Protein AF-A0A542Y3I2-F1 (afdb_monomer_lite)

Sequence (135 aa):
MALREITFFAPASDVTFMGGGEGRPVTDFDSGTPVLRNGRPLRRFAGVTAMYKGTVLENLTVESTTEATDLGSGGLLAAQGQTVEITPRGDAKAGFNGGAPRASLAGKVFTEGFTPVGSISDLLAQAARRTGKAE

Radius of gyration: 18.02 Å; chains: 1; bounding box: 48×48×51 Å

Organism: NCBI:txid55969

pLDDT: mean 87.25, std 10.26, range [46.53, 97.06]

Foldseek 3Di:
DDKDKDKDKDFLVQKKKWFKFFWAFDADPPPRHFDDDPNAGKTWTPGIWMAGNNHTPPQAIEIERDPDRMPDGQWMKTAPDTIKMWMKIKDWDQDPDPRDIDIDIHYYIYGHDIDTPGGPVVVVVVVVVVVVVVD

Secondary structure (DSSP, 8-state):
---EE--EEEEGGGEEEEEEEEEEEPB-TTT-PBPEETTEE-EEEEEEEEEETTEE-TTEEEEE--S-SB--TTEEEEEESSEEEEEEEEEEEEPTTT-PEEEEEEEEEEESEEEEEEEHHHHHHHHHHHHTT--

Structure (mmCIF, N/CA/C/O backbone):
data_AF-A0A542Y3I2-F1
#
_entry.id   AF-A0A542Y3I2-F1
#
loop_
_atom_site.group_PDB
_atom_site.id
_atom_site.type_symbol
_atom_site.label_atom_id
_atom_site.label_alt_id
_atom_site.label_comp_id
_atom_site.label_asym_id
_atom_site.label_entity_id
_atom_site.label_seq_id
_atom_site.pdbx_PDB_ins_code
_atom_site.Cartn_x
_atom_site.Cartn_y
_atom_site.Cartn_z
_atom_site.occupancy
_atom_site.B_iso_or_equiv
_atom_site.auth_seq_id
_atom_site.auth_comp_id
_atom_site.auth_asym_id
_atom_site.auth_atom_id
_atom_site.pdbx_PDB_model_num
ATOM 1 N N . MET A 1 1 ? 6.129 -17.759 -23.210 1.00 52.41 1 MET A N 1
ATOM 2 C CA . MET A 1 1 ? 4.799 -17.682 -22.570 1.00 52.41 1 MET A CA 1
ATOM 3 C C . MET A 1 1 ? 4.511 -16.218 -22.257 1.00 52.41 1 MET A C 1
ATOM 5 O O . MET A 1 1 ? 5.440 -15.541 -21.836 1.00 52.41 1 MET A O 1
ATOM 9 N N . ALA A 1 2 ? 3.315 -15.702 -22.555 1.00 55.47 2 ALA A N 1
ATOM 10 C CA . ALA A 1 2 ? 3.045 -14.262 -22.495 1.00 55.47 2 ALA A CA 1
ATOM 11 C C . ALA A 1 2 ? 2.752 -13.804 -21.061 1.00 55.47 2 ALA A C 1
ATOM 13 O O . ALA A 1 2 ? 1.793 -14.270 -20.447 1.00 55.47 2 ALA A O 1
ATOM 14 N N . LEU A 1 3 ? 3.573 -12.882 -20.557 1.00 60.28 3 LEU A N 1
ATOM 15 C CA . LEU A 1 3 ? 3.287 -12.132 -19.342 1.00 60.28 3 LEU A CA 1
ATOM 16 C C . LEU A 1 3 ? 2.032 -11.286 -19.583 1.00 60.28 3 LEU A C 1
ATOM 18 O O . LEU A 1 3 ? 1.970 -10.575 -20.587 1.00 60.28 3 LEU A O 1
ATOM 22 N N . ARG A 1 4 ? 1.036 -11.363 -18.698 1.00 77.38 4 ARG A N 1
ATOM 23 C CA . ARG A 1 4 ? -0.129 -10.473 -18.769 1.00 77.38 4 ARG A CA 1
ATOM 24 C C . ARG A 1 4 ? -0.182 -9.612 -17.521 1.00 77.38 4 ARG A C 1
ATOM 26 O O . ARG A 1 4 ? -0.371 -10.116 -16.415 1.00 77.38 4 ARG A O 1
ATOM 33 N N . GLU A 1 5 ? 0.010 -8.322 -17.742 1.00 85.44 5 GLU A N 1
ATOM 34 C CA . GLU A 1 5 ? -0.185 -7.261 -16.765 1.00 85.44 5 GLU A CA 1
ATOM 35 C C . GLU A 1 5 ? -1.470 -6.531 -17.146 1.00 85.44 5 GLU A C 1
ATOM 37 O O . GLU A 1 5 ? -1.693 -6.217 -18.318 1.00 85.44 5 GLU A O 1
ATOM 42 N N . ILE A 1 6 ? -2.351 -6.342 -16.170 1.00 90.06 6 ILE A N 1
ATOM 43 C CA . ILE A 1 6 ? -3.580 -5.571 -16.339 1.00 90.06 6 ILE A CA 1
ATOM 44 C C . ILE A 1 6 ? -3.553 -4.512 -15.255 1.00 90.06 6 ILE A C 1
ATOM 46 O O . ILE A 1 6 ? -3.437 -4.850 -14.082 1.00 90.06 6 ILE A O 1
ATOM 50 N N . THR A 1 7 ? -3.678 -3.250 -15.643 1.00 93.44 7 THR A N 1
ATOM 51 C CA . THR A 1 7 ? -3.786 -2.138 -14.701 1.00 93.44 7 THR A CA 1
ATOM 52 C C . THR A 1 7 ? -5.215 -1.629 -14.697 1.00 93.44 7 THR A C 1
ATOM 54 O O . THR A 1 7 ? -5.801 -1.390 -15.753 1.00 93.44 7 THR A O 1
ATOM 57 N N . PHE A 1 8 ? -5.775 -1.447 -13.507 1.00 94.12 8 PHE A N 1
ATOM 58 C CA . PHE A 1 8 ? -7.053 -0.775 -13.324 1.00 94.12 8 PHE A CA 1
ATOM 59 C C . PHE A 1 8 ? -6.978 0.222 -12.170 1.00 94.12 8 PHE A C 1
ATOM 61 O O . PHE A 1 8 ? -6.141 0.109 -11.274 1.00 94.12 8 PHE A O 1
ATOM 68 N N . PHE A 1 9 ? -7.871 1.207 -12.210 1.00 96.06 9 PHE A N 1
ATOM 69 C CA . PHE A 1 9 ? -7.950 2.278 -11.226 1.00 96.06 9 PHE A CA 1
ATOM 70 C C . PHE A 1 9 ? -9.224 2.108 -10.406 1.00 96.06 9 PHE A C 1
ATOM 72 O O . PHE A 1 9 ? -10.325 2.058 -10.956 1.00 96.06 9 PHE A O 1
ATOM 79 N N . ALA A 1 10 ? -9.069 1.993 -9.093 1.00 95.62 10 ALA A N 1
ATOM 80 C CA . ALA A 1 10 ? -10.168 1.900 -8.146 1.00 95.62 10 ALA A CA 1
ATOM 81 C C . ALA A 1 10 ? -10.365 3.244 -7.433 1.00 95.62 10 ALA A C 1
ATOM 83 O O . ALA A 1 10 ? -9.370 3.913 -7.145 1.00 95.62 10 ALA A O 1
ATOM 84 N N . PRO A 1 11 ? -11.605 3.639 -7.092 1.00 96.69 11 PRO A N 1
ATOM 85 C CA . PRO A 1 11 ? -11.833 4.749 -6.173 1.00 96.69 11 PRO A CA 1
ATOM 86 C C . PRO A 1 11 ? -11.089 4.524 -4.853 1.00 96.69 11 PRO A C 1
ATOM 88 O O . PRO A 1 11 ? -11.108 3.418 -4.311 1.00 96.69 11 PRO A O 1
ATOM 91 N N . ALA A 1 12 ? -10.473 5.573 -4.309 1.00 94.31 12 ALA A N 1
ATOM 92 C CA . ALA A 1 12 ? -9.748 5.509 -3.037 1.00 94.31 12 ALA A CA 1
ATOM 93 C C . ALA A 1 12 ? -10.611 4.971 -1.881 1.00 94.31 12 ALA A C 1
ATOM 95 O O . ALA A 1 12 ? -10.117 4.230 -1.037 1.00 94.31 12 ALA A O 1
ATOM 96 N N . SER A 1 13 ? -11.912 5.279 -1.879 1.00 94.25 13 SER A N 1
ATOM 97 C CA . SER A 1 13 ? -12.881 4.797 -0.885 1.00 94.25 13 SER A CA 1
ATOM 98 C C . SER A 1 13 ? -13.083 3.281 -0.886 1.00 94.25 13 SER A C 1
ATOM 100 O O . SER A 1 13 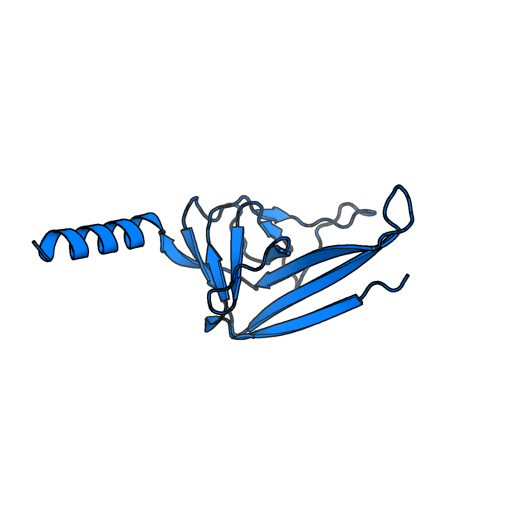? -13.525 2.726 0.116 1.00 94.25 13 SER A O 1
ATOM 102 N N . ASP A 1 14 ? -12.781 2.611 -1.999 1.00 95.94 14 ASP A N 1
ATOM 103 C CA . ASP A 1 14 ? -12.969 1.168 -2.144 1.00 95.94 14 ASP A CA 1
ATOM 104 C C . ASP A 1 14 ? -11.734 0.376 -1.694 1.00 95.94 14 ASP A C 1
ATOM 106 O O . ASP A 1 14 ? -11.794 -0.855 -1.623 1.00 95.94 14 ASP A O 1
ATOM 110 N N . VAL A 1 15 ? -10.615 1.056 -1.414 1.00 96.38 15 VAL A N 1
ATOM 111 C CA . VAL A 1 15 ? -9.352 0.430 -1.024 1.00 96.38 15 VAL A CA 1
ATOM 112 C C . VAL A 1 15 ? -8.982 0.818 0.401 1.00 96.38 15 VAL A C 1
ATOM 114 O O . VAL A 1 15 ? -8.886 1.989 0.751 1.00 96.38 15 VAL A O 1
ATOM 117 N N . THR A 1 16 ? -8.729 -0.188 1.230 1.00 95.12 16 THR A N 1
ATOM 118 C CA . THR A 1 16 ? -8.222 -0.013 2.595 1.00 95.12 16 THR A CA 1
ATOM 119 C C . THR A 1 16 ? -6.849 -0.652 2.707 1.00 95.12 16 THR A C 1
ATOM 121 O O . THR A 1 16 ? -6.628 -1.743 2.181 1.00 95.12 16 THR A O 1
ATOM 124 N N . PHE A 1 17 ? -5.935 0.004 3.414 1.00 94.50 17 PHE A N 1
ATOM 125 C CA . PHE A 1 17 ? -4.637 -0.560 3.751 1.00 94.50 17 PHE A CA 1
ATOM 126 C C . PHE A 1 17 ? -4.581 -0.871 5.241 1.00 94.50 17 PHE A C 1
ATOM 128 O O . PHE A 1 17 ? -5.067 -0.109 6.078 1.00 94.50 17 PHE A O 1
ATOM 135 N N . MET A 1 18 ? -3.987 -2.008 5.564 1.00 92.56 18 MET A N 1
ATOM 136 C CA . MET A 1 18 ? -3.926 -2.540 6.914 1.00 92.56 18 MET A CA 1
ATOM 137 C C . MET A 1 18 ? -2.512 -3.014 7.222 1.00 92.56 18 MET A C 1
ATOM 139 O O . MET A 1 18 ? -1.870 -3.654 6.388 1.00 92.56 18 MET A O 1
ATOM 143 N N . GLY A 1 19 ? -2.064 -2.760 8.445 1.00 85.44 19 GLY A N 1
ATOM 144 C CA . GLY A 1 19 ? -0.818 -3.290 8.979 1.00 85.44 19 GLY A CA 1
ATOM 145 C C . GLY A 1 19 ? 0.127 -2.177 9.392 1.00 85.44 19 GLY A C 1
ATOM 146 O O . GLY A 1 19 ? -0.296 -1.085 9.751 1.00 85.44 19 GLY A O 1
ATOM 147 N N . GLY A 1 20 ? 1.412 -2.486 9.373 1.00 74.31 20 GLY A N 1
ATOM 148 C CA . GLY A 1 20 ? 2.479 -1.522 9.577 1.00 74.31 20 GLY A CA 1
ATOM 149 C C . GLY A 1 20 ? 3.738 -2.049 8.941 1.00 74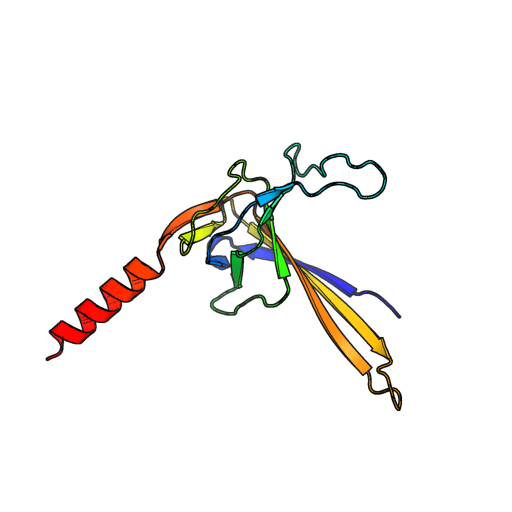.31 20 GLY A C 1
ATOM 150 O O . GLY A 1 20 ? 3.936 -3.262 8.841 1.00 74.31 20 GLY A O 1
ATOM 151 N N . GLY A 1 21 ? 4.538 -1.132 8.430 1.00 78.25 21 GLY A N 1
ATOM 152 C CA . GLY A 1 21 ? 5.577 -1.513 7.509 1.00 78.25 21 GLY A CA 1
ATOM 153 C C . GLY A 1 21 ? 6.581 -0.420 7.263 1.00 78.25 21 GLY A C 1
ATOM 154 O O . GLY A 1 21 ? 6.236 0.759 7.180 1.00 78.25 21 GLY A O 1
ATOM 155 N N . GLU A 1 22 ? 7.820 -0.857 7.094 1.00 88.69 22 GLU A N 1
ATOM 156 C CA . GLU A 1 22 ? 8.911 0.001 6.675 1.00 88.69 22 GLU A CA 1
ATOM 157 C C . GLU A 1 22 ? 8.796 0.255 5.165 1.00 88.69 22 GLU A C 1
ATOM 159 O O . GLU A 1 22 ? 8.740 -0.674 4.348 1.00 88.69 22 GLU A O 1
ATOM 164 N N . GLY A 1 23 ? 8.740 1.531 4.797 1.00 90.69 23 GLY A N 1
ATOM 165 C CA . GLY A 1 23 ? 8.783 2.008 3.425 1.00 90.69 23 GLY A CA 1
ATOM 166 C C . GLY A 1 23 ? 10.220 2.071 2.933 1.00 90.69 23 GLY A C 1
ATOM 167 O O . GLY A 1 23 ? 10.975 2.965 3.315 1.00 90.69 23 GLY A O 1
ATOM 168 N N . ARG A 1 24 ? 10.593 1.155 2.041 1.00 92.94 24 ARG A N 1
ATOM 169 C CA . ARG A 1 24 ? 11.923 1.124 1.422 1.00 92.94 24 ARG A CA 1
ATOM 170 C C . ARG A 1 24 ? 11.893 1.772 0.044 1.00 92.94 24 ARG A C 1
ATOM 172 O O . ARG A 1 24 ? 10.979 1.469 -0.722 1.00 92.94 24 ARG A O 1
ATOM 179 N N . PRO A 1 25 ? 12.868 2.628 -0.307 1.00 93.19 25 PRO A N 1
ATOM 180 C CA . PRO A 1 25 ? 12.973 3.161 -1.658 1.00 93.19 25 PRO A CA 1
ATOM 181 C C . PRO A 1 25 ? 13.031 2.035 -2.688 1.00 93.19 25 PRO A C 1
ATOM 183 O O . PRO A 1 25 ? 13.751 1.053 -2.511 1.00 93.19 25 PRO A O 1
ATOM 186 N N . VAL A 1 26 ? 12.272 2.185 -3.767 1.00 94.31 26 VAL A N 1
ATOM 187 C CA . VAL A 1 26 ? 12.431 1.352 -4.956 1.00 94.31 26 VAL A CA 1
ATOM 188 C C . VAL A 1 26 ? 13.581 1.945 -5.754 1.00 94.31 26 VAL A C 1
ATOM 190 O O . VAL A 1 26 ? 13.557 3.130 -6.077 1.00 94.31 26 VAL A O 1
ATOM 193 N N . THR A 1 27 ? 14.590 1.137 -6.054 1.00 94.75 27 THR A N 1
ATOM 194 C CA . THR A 1 27 ? 15.748 1.546 -6.851 1.00 94.75 27 THR A CA 1
ATOM 195 C C . THR A 1 27 ? 15.767 0.799 -8.172 1.00 94.75 27 THR A C 1
ATOM 197 O O . THR A 1 27 ? 15.406 -0.378 -8.237 1.00 94.75 27 THR A O 1
ATOM 200 N N . ASP A 1 28 ? 16.200 1.485 -9.220 1.00 92.50 28 ASP A N 1
ATOM 201 C CA . ASP A 1 28 ? 16.517 0.868 -10.496 1.00 92.50 28 ASP A CA 1
ATOM 202 C C . ASP A 1 28 ? 17.682 -0.117 -10.315 1.00 92.50 28 ASP A C 1
ATOM 204 O O . ASP A 1 28 ? 18.645 0.173 -9.602 1.00 92.50 28 ASP A O 1
ATOM 208 N N . PHE A 1 29 ? 17.562 -1.309 -10.900 1.00 87.31 29 PHE A N 1
ATOM 209 C CA . PHE A 1 29 ? 18.511 -2.393 -10.645 1.00 87.31 29 PHE A CA 1
ATOM 210 C C . PHE A 1 29 ? 19.894 -2.110 -11.239 1.00 87.31 29 PHE A C 1
ATOM 212 O O . PHE A 1 29 ? 20.900 -2.423 -10.606 1.00 87.31 29 PHE A O 1
ATOM 219 N N . ASP A 1 30 ? 19.938 -1.496 -12.421 1.00 88.50 30 ASP A N 1
ATOM 220 C CA . ASP A 1 30 ? 21.180 -1.286 -13.162 1.00 88.50 30 ASP A CA 1
ATOM 221 C C . ASP A 1 30 ? 21.950 -0.069 -12.635 1.00 88.50 30 ASP A C 1
ATOM 223 O O . ASP A 1 30 ? 23.177 -0.091 -12.533 1.00 88.50 30 ASP A O 1
ATOM 227 N N . SER A 1 31 ? 21.235 0.998 -12.277 1.00 91.94 31 SER A N 1
ATOM 228 C CA . SER A 1 31 ? 21.834 2.265 -11.841 1.00 91.94 31 SER A CA 1
ATOM 229 C C . SER A 1 31 ? 21.887 2.447 -10.322 1.00 91.94 31 SER A C 1
ATOM 231 O O . SER A 1 31 ? 22.610 3.318 -9.837 1.00 91.94 31 SER A O 1
ATOM 233 N N . GLY A 1 32 ? 21.094 1.691 -9.557 1.00 90.94 32 GLY A N 1
ATOM 234 C CA . GLY A 1 32 ? 20.911 1.898 -8.117 1.00 90.94 32 GLY A CA 1
ATOM 235 C C . GLY A 1 32 ? 20.187 3.206 -7.762 1.00 90.94 32 GLY A C 1
ATOM 236 O O . GLY A 1 32 ? 20.045 3.532 -6.582 1.00 90.94 32 GLY A O 1
ATOM 237 N N . THR A 1 33 ? 19.729 3.974 -8.755 1.00 93.94 33 THR A N 1
ATOM 238 C CA . THR A 1 33 ? 19.070 5.265 -8.532 1.00 93.94 33 THR A CA 1
ATOM 239 C C . THR A 1 33 ? 17.628 5.068 -8.054 1.00 93.94 33 THR A C 1
ATOM 241 O O . THR A 1 33 ? 16.975 4.104 -8.460 1.00 93.94 33 THR A O 1
ATOM 244 N N . PRO A 1 34 ? 17.093 5.945 -7.181 1.00 92.31 34 PRO A N 1
ATOM 245 C CA . PRO A 1 34 ? 15.698 5.860 -6.765 1.00 92.31 34 PRO A CA 1
ATOM 246 C C . PRO A 1 34 ? 14.750 6.001 -7.957 1.00 92.31 34 PRO A C 1
ATOM 248 O O . PRO A 1 34 ? 14.824 6.967 -8.717 1.00 92.31 34 PRO A O 1
ATOM 251 N N . VAL A 1 35 ? 13.810 5.068 -8.077 1.00 95.31 35 VAL A N 1
ATOM 252 C CA . VAL A 1 35 ? 12.707 5.168 -9.028 1.00 95.31 35 VAL A CA 1
ATOM 253 C C . VAL A 1 35 ? 11.796 6.297 -8.569 1.00 95.31 35 VAL A C 1
ATOM 255 O O . VAL A 1 35 ? 11.331 6.314 -7.428 1.00 95.31 35 VAL A O 1
ATOM 258 N N . LEU A 1 36 ? 11.534 7.248 -9.461 1.00 94.69 36 LEU A N 1
ATOM 259 C CA . LEU A 1 36 ? 10.646 8.371 -9.188 1.00 94.69 36 LEU A CA 1
ATOM 260 C C . LEU A 1 36 ? 9.277 8.137 -9.825 1.00 94.69 36 LEU A C 1
ATOM 262 O O . LEU A 1 36 ? 9.172 7.651 -10.951 1.00 94.69 36 LEU A O 1
ATOM 266 N N . ARG A 1 37 ? 8.223 8.559 -9.130 1.00 93.00 37 ARG A N 1
ATOM 267 C CA . ARG A 1 37 ? 6.866 8.659 -9.665 1.00 93.00 37 ARG A CA 1
ATOM 268 C C . ARG A 1 37 ? 6.322 10.041 -9.331 1.00 93.00 37 ARG A C 1
ATOM 270 O O . ARG A 1 37 ? 6.377 10.467 -8.182 1.00 93.00 37 ARG A O 1
ATOM 277 N N . ASN A 1 38 ? 5.870 10.774 -10.348 1.00 89.19 38 ASN A N 1
ATOM 278 C CA . ASN A 1 38 ? 5.443 12.175 -10.213 1.00 89.19 38 ASN A CA 1
ATOM 279 C C . ASN A 1 38 ? 6.504 13.065 -9.522 1.00 89.19 38 ASN A C 1
ATOM 281 O O . ASN A 1 38 ? 6.182 13.918 -8.701 1.00 89.19 38 ASN A O 1
ATOM 285 N N . GLY A 1 39 ? 7.790 12.824 -9.813 1.00 91.56 39 GLY A N 1
ATOM 286 C CA . GLY A 1 39 ? 8.916 13.561 -9.225 1.00 91.56 39 GLY A CA 1
ATOM 287 C C . GLY A 1 39 ? 9.244 13.213 -7.767 1.00 91.56 39 GLY A C 1
ATOM 288 O O . GLY A 1 39 ? 10.162 13.804 -7.206 1.00 91.56 39 GLY A O 1
ATOM 289 N N . ARG A 1 40 ? 8.539 12.256 -7.149 1.00 93.31 40 ARG A N 1
ATOM 290 C CA . ARG A 1 40 ? 8.783 11.801 -5.772 1.00 93.31 40 ARG A CA 1
ATOM 291 C C . ARG A 1 40 ? 9.364 10.386 -5.747 1.00 93.31 40 ARG A C 1
ATOM 293 O O . ARG A 1 40 ? 8.984 9.577 -6.595 1.00 93.31 40 ARG A O 1
ATOM 300 N N . PRO A 1 41 ? 10.248 10.052 -4.790 1.00 94.00 41 PRO A N 1
ATOM 301 C CA . PRO A 1 41 ? 10.760 8.695 -4.645 1.00 94.00 41 PRO A CA 1
ATOM 302 C C . PRO A 1 41 ? 9.635 7.693 -4.400 1.00 94.00 41 PRO A C 1
ATOM 304 O O . PRO A 1 41 ? 8.838 7.846 -3.473 1.00 94.00 41 PRO A O 1
ATOM 307 N N . LEU A 1 42 ? 9.591 6.653 -5.224 1.00 96.00 42 LEU A N 1
ATOM 308 C CA . LEU A 1 42 ? 8.706 5.521 -5.027 1.00 96.00 42 LEU A CA 1
ATOM 309 C C . LEU A 1 42 ? 9.237 4.672 -3.873 1.00 96.00 42 LEU A C 1
ATOM 311 O O . LEU A 1 42 ? 10.428 4.358 -3.803 1.00 96.00 42 LEU A O 1
ATOM 315 N N . ARG A 1 43 ? 8.346 4.272 -2.975 1.00 95.31 43 ARG A N 1
ATOM 316 C CA . ARG A 1 43 ? 8.659 3.400 -1.848 1.00 95.31 43 ARG A CA 1
ATOM 317 C C . ARG A 1 43 ? 7.757 2.187 -1.846 1.00 95.31 43 ARG A C 1
ATOM 319 O O . ARG A 1 43 ? 6.567 2.295 -2.123 1.00 95.31 43 ARG A O 1
ATOM 326 N N . ARG A 1 44 ? 8.328 1.046 -1.485 1.00 94.88 44 ARG A N 1
ATOM 327 C CA . ARG A 1 44 ? 7.620 -0.207 -1.249 1.00 94.88 44 ARG A CA 1
ATOM 328 C C . ARG A 1 44 ? 7.481 -0.429 0.246 1.00 94.88 44 ARG A C 1
ATOM 330 O O . ARG A 1 44 ? 8.479 -0.415 0.963 1.00 94.88 44 ARG A O 1
ATOM 337 N N . PHE A 1 45 ? 6.260 -0.672 0.695 1.00 93.75 45 PHE A N 1
ATOM 338 C CA . PHE A 1 45 ? 5.945 -0.885 2.102 1.00 93.75 45 PHE A CA 1
ATOM 339 C C . PHE A 1 45 ? 5.772 -2.379 2.366 1.00 93.75 45 PHE A C 1
ATOM 341 O O . PHE A 1 45 ? 4.795 -2.996 1.938 1.00 93.75 45 PHE A O 1
ATOM 348 N N . ALA A 1 46 ? 6.748 -2.976 3.050 1.00 89.19 46 ALA A N 1
ATOM 349 C CA . ALA A 1 46 ? 6.676 -4.373 3.471 1.00 89.19 46 ALA A CA 1
ATOM 350 C C . ALA A 1 46 ? 5.855 -4.484 4.763 1.00 89.19 46 ALA A C 1
ATOM 352 O O . ALA A 1 46 ? 6.108 -3.734 5.695 1.00 89.19 46 ALA A O 1
ATOM 353 N N . GLY A 1 47 ? 4.895 -5.413 4.836 1.00 87.56 47 GLY A N 1
ATOM 354 C CA . GLY A 1 47 ? 4.017 -5.572 6.011 1.00 87.56 47 GLY A CA 1
ATOM 355 C C . GLY A 1 47 ? 2.694 -4.798 5.939 1.00 87.56 47 GLY A C 1
ATOM 356 O O . GLY A 1 47 ? 1.879 -4.889 6.856 1.00 87.56 47 GLY A O 1
ATOM 357 N N . VAL A 1 48 ? 2.445 -4.088 4.833 1.00 92.69 48 VAL A N 1
ATOM 358 C CA . VAL A 1 48 ? 1.142 -3.481 4.534 1.00 92.69 48 VAL A CA 1
ATOM 359 C C . VAL A 1 48 ? 0.360 -4.389 3.595 1.00 92.69 48 VAL A C 1
ATOM 361 O O . VAL A 1 48 ? 0.851 -4.790 2.541 1.00 92.69 48 VAL A O 1
ATOM 364 N N . THR A 1 49 ? -0.879 -4.682 3.972 1.00 93.75 49 THR A N 1
ATOM 365 C CA . THR A 1 49 ? -1.846 -5.430 3.168 1.00 93.75 49 THR A CA 1
ATOM 366 C C . THR A 1 49 ? -2.861 -4.465 2.572 1.00 93.75 49 THR A C 1
ATOM 368 O O . THR A 1 49 ? -3.406 -3.625 3.285 1.00 93.75 49 THR A O 1
ATOM 371 N N . ALA A 1 50 ? -3.137 -4.592 1.275 1.00 95.12 50 ALA A N 1
ATOM 372 C CA . ALA A 1 50 ? -4.216 -3.864 0.617 1.00 95.12 50 ALA A CA 1
ATOM 373 C C . ALA A 1 50 ? -5.476 -4.733 0.528 1.00 95.12 50 ALA A C 1
ATOM 375 O O . ALA A 1 50 ? -5.407 -5.932 0.252 1.00 95.12 50 ALA A O 1
ATOM 376 N N . MET A 1 51 ? -6.635 -4.117 0.722 1.00 95.81 51 MET A N 1
ATOM 377 C CA . MET A 1 51 ? -7.944 -4.734 0.551 1.00 95.81 51 MET A CA 1
ATOM 378 C C . MET A 1 51 ? -8.771 -3.900 -0.420 1.00 95.81 51 MET A C 1
ATOM 380 O O . MET A 1 51 ? -8.846 -2.686 -0.263 1.00 95.81 51 MET A O 1
ATOM 384 N N . TYR A 1 52 ? -9.429 -4.541 -1.381 1.00 95.75 52 TYR A N 1
ATOM 385 C CA . TYR A 1 52 ? -10.374 -3.910 -2.299 1.00 95.75 52 TYR A CA 1
ATOM 386 C C . TYR A 1 52 ? -11.783 -4.435 -2.027 1.00 95.75 52 TYR A C 1
ATOM 388 O O . TYR A 1 52 ? -12.027 -5.638 -2.129 1.00 95.75 52 TYR A O 1
ATOM 396 N N . LYS A 1 53 ? -12.709 -3.547 -1.647 1.00 94.62 53 LYS A N 1
ATOM 397 C CA . LYS A 1 53 ? -14.108 -3.881 -1.308 1.00 94.62 53 LYS A CA 1
ATOM 398 C C . LYS A 1 53 ? -14.228 -5.059 -0.331 1.00 94.62 53 LYS A C 1
ATOM 400 O O . LYS A 1 53 ? -15.035 -5.964 -0.518 1.00 94.62 53 LYS A O 1
ATOM 405 N N . GLY A 1 54 ? -13.375 -5.068 0.694 1.00 91.19 54 GLY A N 1
ATOM 406 C CA . GLY A 1 54 ? -13.332 -6.124 1.711 1.00 91.19 54 GLY A CA 1
ATOM 407 C C . GLY A 1 54 ? -12.608 -7.409 1.295 1.00 91.19 54 GLY A C 1
ATOM 408 O O . GLY A 1 54 ? -12.452 -8.300 2.124 1.00 91.19 54 GLY A O 1
ATOM 409 N N . THR A 1 55 ? -12.115 -7.508 0.058 1.00 93.88 55 THR A N 1
ATOM 410 C CA . THR A 1 55 ? -11.305 -8.644 -0.405 1.00 93.88 55 THR A CA 1
ATOM 411 C C . THR A 1 55 ? -9.824 -8.315 -0.289 1.00 93.88 55 THR A C 1
ATOM 413 O O . THR A 1 55 ? -9.383 -7.271 -0.766 1.00 93.88 55 THR A O 1
ATOM 416 N N . VAL A 1 56 ? -9.043 -9.201 0.327 1.00 94.06 56 VAL A N 1
ATOM 417 C CA . VAL A 1 56 ? -7.588 -9.041 0.437 1.00 94.06 56 VAL A CA 1
ATOM 418 C C . VAL A 1 56 ? -6.937 -9.206 -0.939 1.00 94.06 56 VAL A C 1
ATOM 420 O O . VAL A 1 56 ? -7.210 -10.164 -1.658 1.00 94.06 56 VAL A O 1
ATOM 423 N N . LEU A 1 57 ? -6.059 -8.272 -1.302 1.00 93.25 57 LEU A N 1
ATOM 424 C CA . LEU A 1 57 ? -5.244 -8.347 -2.513 1.00 93.25 57 LEU A CA 1
ATOM 425 C C . 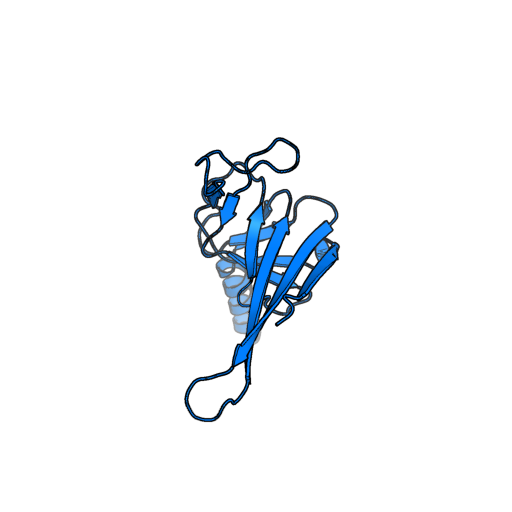LEU A 1 57 ? -3.950 -9.110 -2.210 1.00 93.25 57 LEU A C 1
ATOM 427 O O . LEU A 1 57 ? -2.887 -8.524 -2.003 1.00 93.25 57 LEU A O 1
ATOM 431 N N . GLU A 1 58 ? -4.061 -10.434 -2.136 1.00 90.56 58 GLU A N 1
ATOM 432 C CA . GLU A 1 58 ? -2.941 -11.315 -1.802 1.00 90.56 58 GLU A CA 1
ATOM 433 C C . GLU A 1 58 ? -1.805 -11.225 -2.828 1.00 90.56 58 GLU A C 1
ATOM 435 O O . GLU A 1 58 ? -2.038 -11.125 -4.031 1.00 90.56 58 GLU A O 1
ATOM 440 N N . ASN A 1 59 ? -0.559 -11.319 -2.353 1.00 89.75 59 ASN A N 1
ATOM 441 C CA . ASN A 1 59 ? 0.658 -11.322 -3.178 1.00 89.75 59 ASN A CA 1
ATOM 442 C C . ASN A 1 59 ? 0.895 -10.048 -4.015 1.00 89.75 59 ASN A C 1
ATOM 444 O O . ASN A 1 59 ? 1.753 -10.044 -4.905 1.00 89.75 59 ASN A O 1
ATOM 448 N N . LEU A 1 60 ? 0.177 -8.958 -3.730 1.00 93.25 60 LEU A N 1
ATOM 449 C CA . LEU A 1 60 ? 0.465 -7.646 -4.298 1.00 93.25 60 LEU A CA 1
ATOM 450 C C . LEU A 1 60 ? 1.293 -6.817 -3.314 1.00 93.25 60 LEU A C 1
ATOM 452 O O . LEU A 1 60 ? 0.975 -6.713 -2.131 1.00 93.25 60 LEU A O 1
ATOM 456 N N . THR A 1 61 ? 2.353 -6.192 -3.817 1.00 94.50 61 THR A N 1
ATOM 457 C CA . THR A 1 61 ? 3.177 -5.274 -3.028 1.00 94.50 61 THR A CA 1
ATOM 458 C C . THR A 1 61 ? 2.551 -3.890 -2.993 1.00 94.50 61 THR A C 1
ATOM 460 O O . THR A 1 61 ? 2.164 -3.364 -4.037 1.00 94.50 61 THR A O 1
ATOM 463 N N . VAL A 1 62 ? 2.511 -3.269 -1.819 1.00 95.38 62 VAL A N 1
ATOM 464 C CA . VAL A 1 62 ? 2.033 -1.892 -1.678 1.00 95.38 62 VAL A CA 1
ATOM 465 C C . VAL A 1 62 ? 3.174 -0.918 -1.949 1.00 95.38 62 VAL A C 1
ATOM 467 O O . VAL A 1 62 ? 4.245 -1.006 -1.344 1.00 95.38 62 VAL A O 1
ATOM 470 N N . GLU A 1 63 ? 2.939 0.016 -2.861 1.00 95.94 63 GLU A N 1
ATOM 471 C CA . GLU A 1 63 ? 3.872 1.067 -3.244 1.00 95.94 63 GLU A CA 1
ATOM 472 C C . GLU A 1 63 ? 3.228 2.447 -3.074 1.00 95.94 63 GLU A C 1
ATOM 474 O O . GLU A 1 63 ? 2.023 2.626 -3.256 1.00 95.94 63 GLU A O 1
ATOM 479 N N . SER A 1 64 ? 4.027 3.439 -2.697 1.00 95.25 64 SER A N 1
ATOM 480 C CA . SER A 1 64 ? 3.556 4.811 -2.536 1.00 95.25 64 SER A CA 1
ATOM 481 C C . SER A 1 64 ? 4.687 5.826 -2.635 1.00 95.25 64 SER A C 1
ATOM 483 O O . SER A 1 64 ? 5.861 5.488 -2.508 1.00 95.25 64 SER A O 1
ATOM 485 N N . THR A 1 65 ? 4.319 7.083 -2.862 1.00 95.50 65 THR A N 1
ATOM 486 C CA . THR A 1 65 ? 5.209 8.250 -2.801 1.00 95.50 65 THR A CA 1
ATOM 487 C C . THR A 1 65 ? 5.152 8.985 -1.455 1.00 95.50 65 THR A C 1
ATOM 489 O O . THR A 1 65 ? 5.668 10.097 -1.344 1.00 95.50 65 THR A O 1
ATOM 492 N N . THR A 1 66 ? 4.525 8.400 -0.427 1.00 91.94 66 THR A N 1
ATOM 493 C CA . THR A 1 66 ? 4.536 8.943 0.940 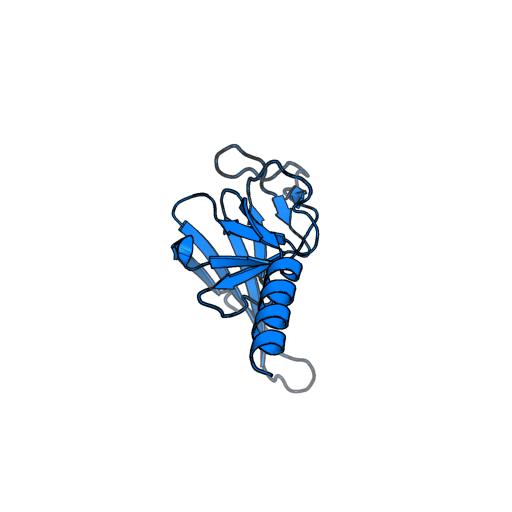1.00 91.94 66 THR A CA 1
ATOM 494 C C . THR A 1 66 ? 5.966 9.067 1.483 1.00 91.94 66 THR A C 1
ATOM 496 O O . THR A 1 66 ? 6.761 8.132 1.413 1.00 91.94 66 THR A O 1
ATOM 499 N N . GLU A 1 67 ? 6.274 10.213 2.098 1.00 86.81 67 GLU A N 1
ATOM 500 C CA . GLU A 1 67 ? 7.583 10.488 2.714 1.00 86.81 67 GLU A CA 1
ATOM 501 C C . GLU A 1 67 ? 7.814 9.761 4.047 1.00 86.81 67 GLU A C 1
ATOM 503 O O . GLU A 1 67 ? 8.957 9.641 4.494 1.00 86.81 67 GLU A O 1
ATOM 508 N N . ALA A 1 68 ? 6.762 9.229 4.673 1.00 85.00 68 ALA A N 1
ATOM 509 C CA . ALA A 1 68 ? 6.885 8.410 5.873 1.00 85.00 68 ALA A CA 1
ATOM 510 C C . ALA A 1 68 ? 7.654 7.115 5.565 1.00 85.00 68 ALA A C 1
ATOM 512 O O . ALA A 1 68 ? 7.383 6.423 4.580 1.00 85.00 68 ALA A O 1
ATOM 513 N N . THR A 1 69 ? 8.660 6.817 6.385 1.00 83.75 69 THR A N 1
ATOM 514 C CA . THR A 1 69 ? 9.461 5.583 6.303 1.00 83.75 69 THR A CA 1
ATOM 515 C C . THR A 1 69 ? 8.861 4.450 7.125 1.00 83.75 69 THR A C 1
ATOM 517 O O . THR A 1 69 ? 9.206 3.301 6.896 1.00 83.75 69 THR A O 1
ATOM 520 N N . ASP A 1 70 ? 7.961 4.759 8.054 1.00 87.00 70 ASP A N 1
ATOM 521 C CA . ASP A 1 70 ? 7.214 3.798 8.860 1.00 87.00 70 ASP A CA 1
ATOM 522 C C . ASP A 1 70 ? 5.757 4.265 8.938 1.00 87.00 70 ASP A C 1
ATOM 524 O O . ASP A 1 70 ? 5.485 5.457 9.108 1.00 87.00 70 ASP A O 1
ATOM 528 N N . LEU A 1 71 ? 4.827 3.329 8.765 1.00 85.50 71 LEU A N 1
ATOM 529 C CA . LEU A 1 71 ? 3.385 3.573 8.828 1.00 85.50 71 LEU A CA 1
ATOM 530 C C . LEU A 1 71 ? 2.763 3.173 10.175 1.00 85.50 71 LEU A C 1
ATOM 532 O O . LEU A 1 71 ? 1.566 3.373 10.369 1.00 85.50 71 LEU A O 1
ATOM 536 N N . GLY A 1 72 ? 3.567 2.659 11.110 1.00 80.62 72 GLY A N 1
ATOM 537 C CA . GLY A 1 72 ? 3.126 2.228 12.433 1.00 80.62 72 GLY A CA 1
ATOM 538 C C . GLY A 1 72 ? 2.416 0.873 12.396 1.00 80.62 72 GLY A C 1
ATOM 539 O O . GLY A 1 72 ? 1.556 0.611 11.561 1.00 80.62 72 GLY A O 1
ATOM 540 N N . SER A 1 73 ? 2.781 -0.021 13.315 1.00 81.81 73 SER A N 1
ATOM 541 C CA . SER A 1 73 ? 2.215 -1.377 13.392 1.00 81.81 73 SER A CA 1
ATOM 542 C C . SER A 1 73 ? 0.722 -1.380 13.729 1.00 81.81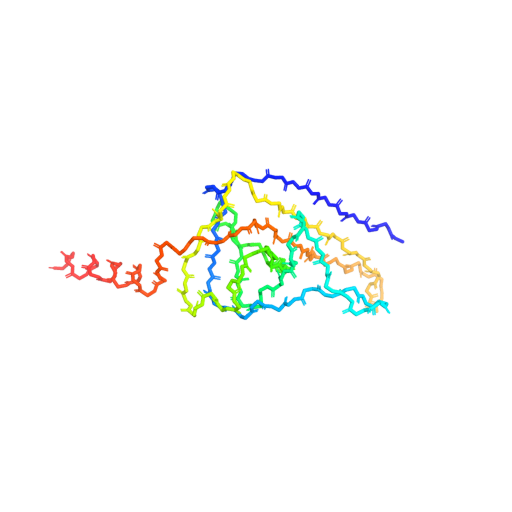 73 SER A C 1
ATOM 544 O O . SER A 1 73 ? 0.285 -0.705 14.656 1.00 81.81 73 SER A O 1
ATOM 546 N N . GLY A 1 74 ? -0.056 -2.194 13.005 1.00 81.50 74 GLY A N 1
ATOM 547 C CA . GLY A 1 74 ? -1.490 -2.393 13.265 1.00 81.50 74 GLY A CA 1
ATOM 548 C C . GLY A 1 74 ? -2.390 -1.214 12.873 1.00 81.50 74 GLY A C 1
ATOM 549 O O . GLY A 1 74 ? -3.559 -1.178 13.275 1.00 81.50 74 GLY A O 1
ATOM 550 N N . GLY A 1 75 ? -1.859 -0.267 12.098 1.00 88.69 75 GLY A N 1
ATOM 551 C CA . GLY A 1 75 ? -2.593 0.872 11.573 1.00 88.69 75 GLY A CA 1
ATOM 552 C C . GLY A 1 75 ? -3.597 0.475 10.493 1.00 88.69 75 GLY A C 1
ATOM 553 O O . GLY A 1 75 ? -3.402 -0.465 9.716 1.00 88.69 75 GLY A O 1
ATOM 554 N N . LEU A 1 76 ? -4.691 1.224 10.448 1.00 91.94 76 LEU A N 1
ATOM 555 C CA . LEU A 1 76 ? -5.605 1.280 9.319 1.00 91.94 76 LEU A CA 1
ATOM 556 C C . LEU A 1 76 ? -5.345 2.585 8.588 1.00 91.94 76 LEU A C 1
ATOM 558 O O . LEU A 1 76 ? -5.340 3.658 9.199 1.00 91.94 76 LEU A O 1
ATOM 562 N N . LEU A 1 77 ? -5.130 2.490 7.283 1.00 93.56 77 LEU A N 1
ATOM 563 C CA . LEU A 1 77 ? -4.773 3.622 6.444 1.00 93.56 77 LEU A CA 1
ATOM 564 C C . LEU A 1 77 ? -5.730 3.693 5.252 1.00 93.56 77 LEU A C 1
ATOM 566 O O . LEU A 1 77 ? -6.019 2.687 4.598 1.00 93.56 77 LEU A O 1
ATOM 570 N N . ALA A 1 78 ? -6.191 4.900 4.951 1.00 92.88 78 ALA A N 1
ATOM 571 C CA . ALA A 1 78 ? -6.884 5.216 3.711 1.00 92.88 78 ALA A CA 1
ATOM 572 C C . ALA A 1 78 ? -5.886 5.712 2.659 1.00 92.88 78 ALA A C 1
ATOM 574 O O . ALA A 1 78 ? -4.879 6.346 2.991 1.00 92.88 78 ALA A O 1
ATOM 575 N N . ALA A 1 79 ? -6.185 5.449 1.387 1.00 93.56 79 ALA A N 1
ATOM 576 C CA . ALA A 1 79 ? -5.472 6.064 0.274 1.00 93.56 79 ALA A CA 1
ATOM 577 C C . ALA A 1 79 ? -5.653 7.590 0.300 1.00 93.56 79 ALA A C 1
ATOM 579 O O . ALA A 1 79 ? -6.768 8.084 0.481 1.00 93.56 79 ALA A O 1
ATOM 580 N N . GLN A 1 80 ? -4.578 8.341 0.076 1.00 91.25 80 GLN A N 1
ATOM 581 C CA . GLN A 1 80 ? -4.671 9.754 -0.287 1.00 91.25 80 GLN A CA 1
ATOM 582 C C . GLN A 1 80 ? -4.871 9.893 -1.795 1.00 91.25 80 GLN A C 1
ATOM 584 O O . GLN A 1 80 ? -4.224 9.200 -2.578 1.00 91.25 80 GLN A O 1
ATOM 589 N N . GLY A 1 81 ? -5.741 10.822 -2.188 1.00 85.69 81 GLY A N 1
ATOM 590 C CA . GLY A 1 81 ? -6.091 11.067 -3.585 1.00 85.69 81 GLY A CA 1
ATOM 591 C C . GLY A 1 81 ? -7.442 10.469 -3.970 1.00 85.69 81 GLY A C 1
ATOM 592 O O . GLY A 1 81 ? -8.228 10.053 -3.120 1.00 85.69 81 GLY A O 1
ATOM 593 N N . GLN A 1 82 ? -7.738 10.481 -5.269 1.00 88.50 82 GLN A N 1
ATOM 594 C CA . GLN A 1 82 ? -9.028 10.014 -5.794 1.00 88.50 82 GLN A CA 1
ATOM 595 C C . GLN A 1 82 ? -9.015 8.532 -6.173 1.00 88.50 82 GLN A C 1
ATOM 597 O O . GLN A 1 82 ? -10.050 7.869 -6.094 1.00 88.50 82 GLN A O 1
ATOM 602 N N . THR A 1 83 ? -7.858 8.008 -6.580 1.00 94.62 83 THR A N 1
ATOM 603 C CA . THR A 1 83 ? -7.748 6.670 -7.164 1.00 94.62 83 THR A CA 1
ATOM 604 C C . THR A 1 83 ? -6.540 5.908 -6.647 1.00 94.62 83 THR A C 1
ATOM 606 O O . THR A 1 83 ? -5.471 6.484 -6.462 1.00 94.62 83 THR A O 1
ATOM 609 N N . VAL A 1 84 ? -6.697 4.595 -6.517 1.00 96.38 84 VAL A N 1
ATOM 610 C CA . VAL A 1 84 ? -5.619 3.632 -6.289 1.00 96.38 84 VAL A CA 1
ATOM 611 C C . VAL A 1 84 ? -5.406 2.832 -7.567 1.00 96.38 84 VAL A C 1
ATOM 613 O O . VAL A 1 84 ? -6.360 2.334 -8.166 1.00 96.38 84 VAL A O 1
ATOM 616 N N . GLU A 1 85 ? -4.151 2.697 -7.978 1.00 97.06 85 GLU A N 1
ATOM 617 C CA . GLU A 1 85 ? -3.771 1.865 -9.115 1.00 97.06 85 GLU A CA 1
ATOM 618 C C . GLU A 1 85 ? -3.507 0.440 -8.638 1.00 97.06 85 GLU A C 1
ATOM 620 O O . GLU A 1 85 ? -2.690 0.209 -7.748 1.00 97.06 85 GLU A O 1
ATOM 625 N N . ILE A 1 86 ? -4.181 -0.530 -9.243 1.00 96.25 86 ILE A N 1
ATOM 626 C CA . ILE A 1 86 ? -4.010 -1.944 -8.927 1.00 96.25 86 ILE A CA 1
ATOM 627 C C . ILE A 1 86 ? -3.542 -2.637 -10.197 1.00 96.25 86 ILE A C 1
ATOM 629 O O . ILE A 1 86 ? -4.194 -2.579 -11.240 1.00 96.25 86 ILE A O 1
ATOM 633 N N . THR A 1 87 ? -2.379 -3.273 -10.105 1.00 95.81 87 THR A N 1
ATOM 634 C CA . THR A 1 87 ? -1.708 -3.892 -11.244 1.00 95.81 87 THR A CA 1
ATOM 635 C C . THR A 1 87 ? -1.361 -5.345 -10.929 1.00 95.81 87 THR A C 1
ATOM 637 O O . THR A 1 87 ? -0.244 -5.642 -10.489 1.00 95.81 87 THR A O 1
ATOM 640 N N . PRO A 1 88 ? -2.324 -6.269 -11.094 1.00 91.31 88 PRO A N 1
ATOM 641 C CA . PRO A 1 88 ? -2.060 -7.695 -11.105 1.00 91.31 88 PRO A CA 1
ATOM 642 C C . PRO A 1 88 ? -1.219 -8.105 -12.317 1.00 91.31 88 PRO A C 1
ATOM 644 O O . PRO A 1 88 ? -1.391 -7.641 -13.446 1.00 91.31 88 PRO A O 1
ATOM 647 N N . ARG A 1 89 ? -0.349 -9.071 -12.067 1.00 90.12 89 ARG A N 1
ATOM 648 C CA . ARG A 1 89 ? 0.535 -9.730 -13.014 1.00 90.12 89 ARG A CA 1
ATOM 649 C C . ARG A 1 89 ? 0.348 -11.235 -12.873 1.00 90.12 89 ARG A C 1
ATOM 651 O O . ARG A 1 89 ? 0.690 -11.835 -11.853 1.00 90.12 89 ARG A O 1
ATOM 658 N N . GLY A 1 90 ? -0.181 -11.842 -13.929 1.00 84.56 90 GLY A N 1
ATOM 659 C CA . GLY A 1 90 ? -0.241 -13.291 -14.058 1.00 84.56 90 GLY A CA 1
ATOM 660 C C . GLY A 1 90 ? 1.065 -13.828 -14.635 1.00 84.56 90 GLY A C 1
ATOM 661 O O . GLY A 1 90 ? 1.503 -13.393 -15.704 1.00 84.56 90 GLY A O 1
ATOM 662 N N . ASP A 1 91 ? 1.670 -14.788 -13.945 1.00 78.88 91 ASP A N 1
ATOM 663 C CA . ASP A 1 91 ? 2.731 -15.639 -14.482 1.00 78.88 91 ASP A CA 1
ATOM 664 C C . ASP A 1 91 ? 2.214 -17.080 -14.497 1.00 78.88 91 ASP A C 1
ATOM 666 O O . ASP A 1 91 ? 1.575 -17.535 -13.547 1.00 78.88 91 ASP A O 1
ATOM 670 N N . ALA A 1 92 ? 2.462 -17.796 -15.584 1.00 75.88 92 ALA A N 1
ATOM 671 C CA . ALA A 1 92 ? 2.240 -19.230 -15.637 1.00 75.88 92 ALA A CA 1
ATOM 672 C C . ALA A 1 92 ? 3.518 -19.902 -16.136 1.00 75.88 92 ALA A C 1
ATOM 674 O O . ALA A 1 92 ? 4.267 -19.381 -16.959 1.00 75.88 92 ALA A O 1
ATOM 675 N N . LYS A 1 93 ? 3.839 -21.057 -15.579 1.00 74.44 93 LYS A N 1
ATOM 676 C CA . LYS A 1 93 ? 5.018 -21.828 -15.965 1.00 74.44 93 LYS A CA 1
ATOM 677 C C . LYS A 1 93 ? 4.638 -23.291 -16.015 1.00 74.44 93 LYS A C 1
ATOM 679 O O . LYS A 1 93 ? 3.750 -23.738 -15.288 1.00 74.44 93 LYS A O 1
ATOM 684 N N . ALA A 1 94 ? 5.318 -24.043 -16.874 1.00 75.69 94 ALA A N 1
ATOM 685 C CA . ALA A 1 94 ? 5.230 -25.493 -16.819 1.00 75.69 94 ALA A CA 1
ATOM 686 C C . ALA A 1 94 ? 5.733 -25.956 -15.440 1.00 75.69 94 ALA A C 1
ATOM 688 O O . ALA A 1 94 ? 6.810 -25.547 -15.002 1.00 75.69 94 ALA A O 1
ATOM 689 N N . GLY A 1 95 ? 4.932 -26.747 -14.727 1.00 73.19 95 GLY A N 1
ATOM 690 C CA . GLY A 1 95 ? 5.330 -27.339 -13.454 1.00 73.19 95 GLY A CA 1
ATOM 691 C C . GLY A 1 95 ? 6.341 -28.475 -13.624 1.00 73.19 95 GLY A C 1
ATOM 692 O O . GLY A 1 95 ? 6.504 -29.035 -14.707 1.00 73.19 95 GLY A O 1
ATOM 693 N N . PHE A 1 96 ? 7.005 -28.842 -12.527 1.00 68.62 96 PHE A N 1
ATOM 694 C CA . PHE A 1 96 ? 7.881 -30.017 -12.467 1.00 68.62 96 PHE A CA 1
ATOM 695 C C . PHE A 1 96 ? 7.058 -31.322 -12.398 1.00 68.62 96 PHE A C 1
ATOM 697 O O . PHE A 1 96 ? 5.983 -31.319 -11.803 1.00 68.62 96 PHE A O 1
ATOM 704 N N . ASN A 1 97 ? 7.576 -32.424 -12.967 1.00 62.16 97 ASN A N 1
ATOM 705 C CA . ASN A 1 97 ? 6.953 -33.763 -13.059 1.00 62.16 97 ASN A CA 1
ATOM 706 C C . ASN A 1 97 ? 5.592 -33.820 -13.787 1.00 62.16 97 ASN A C 1
ATOM 708 O O . ASN A 1 97 ? 4.544 -33.941 -13.162 1.00 62.16 97 ASN A O 1
ATOM 712 N N . GLY A 1 98 ? 5.604 -33.813 -15.125 1.00 68.56 98 GLY A N 1
ATOM 713 C CA . GLY A 1 98 ? 4.407 -34.112 -15.932 1.00 68.56 98 GLY A CA 1
ATOM 714 C C . GLY A 1 98 ? 3.660 -32.898 -16.494 1.00 68.56 98 GLY A C 1
ATOM 715 O O . GLY A 1 98 ? 2.573 -33.055 -17.037 1.00 68.56 98 GLY A O 1
ATOM 716 N N . GLY A 1 99 ? 4.234 -31.692 -16.406 1.00 69.12 99 GLY A N 1
ATOM 717 C CA . GLY A 1 99 ? 3.788 -30.537 -17.195 1.00 69.12 99 GLY A CA 1
ATOM 718 C C . GLY A 1 99 ? 2.511 -29.845 -16.715 1.00 69.12 99 GLY A C 1
ATOM 719 O O . GLY A 1 99 ? 2.020 -28.958 -17.411 1.00 69.12 99 GLY A O 1
ATOM 720 N N . ALA A 1 100 ? 1.987 -30.193 -15.533 1.00 72.62 100 ALA A N 1
ATOM 721 C CA . ALA A 1 100 ? 0.843 -29.492 -14.957 1.00 72.62 100 ALA A CA 1
ATOM 722 C C . ALA A 1 100 ? 1.161 -27.986 -14.824 1.00 72.62 100 ALA A C 1
ATOM 724 O O . ALA A 1 100 ? 2.196 -27.631 -14.244 1.00 72.62 100 ALA A O 1
ATOM 725 N N . PRO A 1 101 ? 0.329 -27.088 -15.378 1.00 71.06 101 PRO A N 1
ATOM 726 C CA . PRO A 1 101 ? 0.603 -25.658 -15.355 1.00 71.06 101 PRO A CA 1
ATOM 727 C C . PRO A 1 101 ? 0.569 -25.133 -13.916 1.00 71.06 101 PRO A C 1
ATOM 729 O O . PRO A 1 101 ? -0.378 -25.381 -13.172 1.00 71.06 101 PRO A O 1
ATOM 732 N N . ARG A 1 102 ? 1.601 -24.381 -13.526 1.00 75.81 102 ARG A N 1
ATOM 733 C CA . ARG A 1 102 ? 1.625 -23.599 -12.286 1.00 75.81 102 ARG A CA 1
ATOM 734 C C . ARG A 1 102 ? 1.331 -22.154 -12.639 1.00 75.81 102 ARG A C 1
ATOM 736 O O . ARG A 1 102 ? 2.092 -21.559 -13.396 1.00 75.81 102 ARG A O 1
ATOM 743 N N . ALA A 1 103 ? 0.248 -21.610 -12.099 1.00 77.25 103 ALA A N 1
ATOM 744 C CA . ALA A 1 103 ? -0.086 -20.200 -12.227 1.00 77.25 103 ALA A CA 1
ATOM 745 C C . ALA A 1 103 ? 0.180 -19.488 -10.897 1.00 77.25 103 ALA A C 1
ATOM 747 O O . ALA A 1 103 ? -0.151 -20.009 -9.833 1.00 77.25 103 ALA A O 1
ATOM 748 N N . SER A 1 104 ? 0.770 -18.301 -10.962 1.00 82.38 104 SER A N 1
ATOM 749 C CA . SER A 1 104 ? 0.929 -17.393 -9.830 1.00 82.38 104 SER A CA 1
ATOM 750 C C . SER A 1 104 ? 0.403 -16.018 -10.208 1.00 82.38 104 SER A C 1
ATOM 752 O O . SER A 1 104 ? 0.724 -15.500 -11.281 1.00 82.38 104 SER A O 1
ATOM 754 N N . LEU A 1 105 ? -0.373 -15.424 -9.307 1.00 84.19 105 LEU A N 1
ATOM 755 C CA . LEU A 1 105 ? -0.786 -14.032 -9.384 1.00 84.19 105 LEU A CA 1
ATOM 756 C C . LEU A 1 105 ? 0.059 -13.239 -8.387 1.00 84.19 105 LEU A C 1
ATOM 758 O O . LEU A 1 105 ? 0.050 -13.538 -7.197 1.00 84.19 105 LEU A O 1
ATOM 762 N N . ALA A 1 106 ? 0.805 -12.262 -8.883 1.00 89.88 106 ALA A N 1
ATOM 763 C CA . ALA A 1 106 ? 1.546 -11.295 -8.079 1.00 89.88 106 ALA A CA 1
ATOM 764 C C . ALA A 1 106 ? 1.284 -9.900 -8.646 1.00 89.88 106 ALA A C 1
ATOM 766 O O . ALA A 1 106 ? 0.640 -9.776 -9.682 1.00 89.88 106 ALA A O 1
ATOM 767 N N . GLY A 1 107 ? 1.767 -8.832 -8.027 1.00 93.00 107 GLY A N 1
ATOM 768 C CA . GLY A 1 107 ? 1.605 -7.509 -8.625 1.00 93.00 107 GLY A CA 1
ATOM 769 C C . GLY A 1 107 ? 1.914 -6.381 -7.670 1.00 93.00 107 GLY A C 1
ATOM 770 O O . GLY A 1 107 ? 2.614 -6.571 -6.676 1.00 93.00 107 GLY A O 1
ATOM 771 N N . LYS A 1 108 ? 1.366 -5.208 -7.973 1.00 95.56 108 LYS A N 1
ATOM 772 C CA . LYS A 1 108 ? 1.540 -4.001 -7.166 1.00 95.56 108 LYS A CA 1
ATOM 773 C C . LYS A 1 108 ? 0.223 -3.255 -6.979 1.00 95.56 108 LYS A C 1
ATOM 775 O O . LYS A 1 108 ? -0.633 -3.258 -7.864 1.00 95.56 108 LYS A O 1
ATOM 780 N N . VAL A 1 109 ? 0.089 -2.609 -5.829 1.00 96.50 109 VAL A N 1
ATOM 781 C CA . VAL A 1 109 ? -0.951 -1.624 -5.526 1.00 96.50 109 VAL A CA 1
ATOM 782 C C . VAL A 1 109 ? -0.249 -0.308 -5.251 1.00 96.50 109 VAL A C 1
ATOM 784 O O . VAL A 1 109 ? 0.597 -0.254 -4.363 1.00 96.50 109 VAL A O 1
ATOM 787 N N . PHE A 1 110 ? -0.588 0.739 -5.991 1.00 96.56 110 PHE A N 1
ATOM 788 C CA . PHE A 1 110 ? 0.009 2.057 -5.840 1.00 96.56 110 PHE A CA 1
ATOM 789 C C . PHE A 1 110 ? -1.011 3.091 -5.352 1.00 96.56 110 PHE A C 1
ATOM 791 O O . PHE A 1 110 ? -2.098 3.225 -5.915 1.00 96.56 110 PHE A O 1
ATOM 798 N N . THR A 1 111 ? -0.621 3.858 -4.334 1.00 95.62 111 THR A N 1
ATOM 799 C CA . THR A 1 111 ? -1.338 5.044 -3.841 1.00 95.62 111 THR A CA 1
ATOM 800 C C . THR A 1 111 ? -0.364 6.207 -3.669 1.00 95.62 111 THR A C 1
ATOM 802 O O . THR A 1 111 ? 0.776 6.005 -3.257 1.00 95.62 111 THR A O 1
ATOM 805 N N . GLU A 1 112 ? -0.780 7.442 -3.944 1.00 94.25 112 GLU A N 1
ATOM 806 C CA . GLU A 1 112 ? 0.117 8.605 -3.825 1.00 94.25 112 GLU A CA 1
ATOM 807 C C . GLU A 1 112 ? 0.546 8.864 -2.380 1.00 94.25 112 GLU A C 1
ATOM 809 O O . GLU A 1 112 ? 1.698 9.230 -2.125 1.00 94.25 112 GLU A O 1
ATOM 814 N N . GLY A 1 113 ? -0.353 8.592 -1.435 1.00 92.88 113 GLY A N 1
ATOM 815 C CA . GLY A 1 113 ? -0.031 8.618 -0.021 1.00 92.88 113 GLY A CA 1
ATOM 816 C C . GLY A 1 113 ? -1.018 7.864 0.858 1.00 92.88 113 GLY A C 1
ATOM 817 O O . GLY A 1 113 ? -1.945 7.211 0.366 1.00 92.88 113 GLY A O 1
ATOM 818 N N . PHE A 1 114 ? -0.802 7.975 2.167 1.00 92.75 114 PHE A N 1
ATOM 819 C CA . PHE A 1 114 ? -1.597 7.328 3.207 1.00 92.75 114 PHE A CA 1
ATOM 820 C C . PHE A 1 114 ? -2.111 8.340 4.227 1.00 92.75 114 PHE A C 1
ATOM 822 O O . PHE A 1 114 ? -1.358 9.185 4.710 1.00 92.75 114 PHE A O 1
ATOM 829 N N . THR A 1 115 ? -3.376 8.200 4.608 1.00 91.31 115 THR A N 1
ATOM 830 C CA . THR A 1 115 ? -3.963 8.900 5.753 1.00 91.31 115 THR A CA 1
ATOM 831 C C . THR A 1 115 ? -4.297 7.876 6.831 1.00 91.31 115 THR A C 1
ATOM 833 O O . THR A 1 115 ? -5.089 6.970 6.559 1.00 91.31 115 THR A O 1
ATOM 836 N N . PRO A 1 116 ? -3.742 7.990 8.049 1.00 90.25 116 PRO A N 1
ATOM 837 C CA . PRO A 1 116 ? -4.151 7.148 9.164 1.00 90.25 116 PRO A CA 1
ATOM 838 C C . PRO A 1 116 ? -5.628 7.371 9.491 1.00 90.25 116 PRO A C 1
ATOM 840 O O . PRO A 1 116 ? -6.060 8.511 9.659 1.00 90.25 116 PRO A O 1
ATOM 843 N N . VAL A 1 117 ? -6.400 6.290 9.584 1.00 90.25 117 VAL A N 1
ATOM 844 C CA . VAL A 1 117 ? -7.833 6.340 9.929 1.00 90.25 117 VAL A CA 1
ATOM 845 C C . VAL A 1 117 ? -8.156 5.658 11.258 1.00 90.25 117 VAL A C 1
ATOM 847 O O . VAL A 1 117 ? -9.248 5.840 11.788 1.00 90.25 117 VAL A O 1
ATOM 850 N N . GLY A 1 118 ? -7.217 4.899 11.822 1.00 89.06 118 GLY A N 1
ATOM 851 C CA . GLY A 1 118 ? -7.365 4.269 13.131 1.00 89.06 118 GLY A CA 1
ATOM 852 C C . GLY A 1 118 ? -6.426 3.083 13.304 1.00 89.06 118 GLY A C 1
ATOM 853 O O . GLY A 1 118 ? -5.467 2.924 12.549 1.00 89.06 118 GLY A O 1
ATOM 854 N N . SER A 1 119 ? -6.725 2.229 14.280 1.00 88.19 119 SER A N 1
ATOM 855 C CA . SER A 1 119 ? -6.033 0.958 14.482 1.00 88.19 119 SER A CA 1
ATOM 856 C C . SER A 1 119 ? -7.017 -0.209 14.523 1.00 88.19 119 SER A C 1
ATOM 858 O O . SER A 1 119 ? -8.187 -0.056 14.886 1.00 88.19 119 SER A O 1
ATOM 860 N N . ILE A 1 120 ? -6.537 -1.404 14.176 1.00 85.81 120 ILE A N 1
ATOM 861 C CA . ILE A 1 120 ? -7.331 -2.636 14.311 1.00 85.81 120 ILE A CA 1
ATOM 862 C C . ILE A 1 120 ? -7.693 -2.875 15.783 1.00 85.81 120 ILE A C 1
ATOM 864 O O . ILE A 1 120 ? -8.816 -3.274 16.088 1.00 85.81 120 ILE A O 1
ATOM 868 N N . SER A 1 121 ? -6.762 -2.598 16.699 1.00 86.00 121 SER A N 1
ATOM 869 C CA . SER A 1 121 ? -6.956 -2.760 18.142 1.00 86.00 121 SER A CA 1
ATOM 870 C C . SER A 1 121 ? -8.144 -1.946 18.655 1.00 86.00 121 SER A C 1
ATOM 872 O O . SER A 1 121 ? -8.939 -2.458 19.443 1.00 86.00 121 SER A O 1
ATOM 874 N N . ASP A 1 122 ? -8.320 -0.718 18.160 1.00 86.81 122 ASP A N 1
ATOM 875 C CA . ASP A 1 122 ? -9.455 0.129 18.534 1.00 86.81 122 ASP A CA 1
ATOM 876 C C . ASP A 1 122 ? -10.783 -0.445 18.030 1.00 86.81 122 ASP A C 1
ATOM 878 O O . ASP A 1 122 ? -11.768 -0.471 18.774 1.00 86.81 122 ASP A O 1
ATOM 882 N N . LEU A 1 123 ? -10.815 -0.965 16.797 1.00 85.88 123 LEU A N 1
ATOM 883 C CA . LEU A 1 123 ? -12.007 -1.622 16.251 1.00 85.88 123 LEU A CA 1
ATOM 884 C C . LEU A 1 123 ? -12.384 -2.872 17.052 1.00 85.88 123 LEU A C 1
ATOM 886 O O . LEU A 1 123 ? -13.560 -3.074 17.368 1.00 85.88 123 LEU A O 1
ATOM 890 N N . LEU A 1 124 ? -11.395 -3.689 17.419 1.00 87.44 124 LEU A N 1
ATOM 891 C CA . LEU A 1 124 ? -11.602 -4.885 18.237 1.00 87.44 124 LEU A CA 1
ATOM 892 C C . LEU A 1 124 ? -12.081 -4.524 19.648 1.00 87.44 124 LEU A C 1
ATOM 894 O O . LEU A 1 124 ? -13.031 -5.130 20.146 1.00 87.44 124 LEU A O 1
ATOM 898 N N . ALA A 1 125 ? -11.502 -3.496 20.273 1.00 88.81 125 ALA A N 1
ATOM 899 C CA . ALA A 1 125 ? -11.939 -3.013 21.581 1.00 88.81 125 ALA A CA 1
ATOM 900 C C . ALA A 1 125 ? -13.387 -2.494 21.548 1.00 88.81 125 ALA A C 1
ATOM 902 O O . ALA A 1 125 ? -14.177 -2.772 22.455 1.00 88.81 125 ALA A O 1
ATOM 903 N N . GLN A 1 126 ? -13.772 -1.774 20.491 1.00 88.50 126 GLN A N 1
ATOM 904 C CA . GLN A 1 126 ? -15.155 -1.333 20.288 1.00 88.50 126 GLN A CA 1
ATOM 905 C C . GLN A 1 126 ? -16.116 -2.503 20.044 1.00 88.50 126 GLN A C 1
ATOM 907 O O . GLN A 1 126 ? -17.254 -2.471 20.519 1.00 88.50 126 GLN A O 1
ATOM 912 N N . ALA A 1 127 ? -15.690 -3.535 19.313 1.00 86.62 127 ALA A N 1
ATOM 913 C CA . ALA A 1 127 ? -16.480 -4.748 19.122 1.00 86.62 127 ALA A CA 1
ATOM 914 C C . ALA A 1 127 ? -16.711 -5.477 20.456 1.00 86.62 127 ALA A C 1
ATOM 916 O O . ALA A 1 127 ? -17.861 -5.728 20.811 1.00 86.62 127 ALA A O 1
ATOM 917 N N . ALA A 1 128 ? -15.658 -5.698 21.248 1.00 87.06 128 ALA A N 1
ATOM 918 C CA . ALA A 1 128 ? -15.746 -6.369 22.547 1.00 87.06 128 ALA A CA 1
ATOM 919 C C . ALA A 1 128 ? -16.676 -5.641 23.538 1.00 87.06 128 ALA A C 1
ATOM 921 O O . ALA A 1 128 ? -17.497 -6.272 24.204 1.00 87.06 128 ALA A O 1
ATOM 922 N N . ARG A 1 129 ? -16.613 -4.302 23.594 1.00 86.56 129 ARG A N 1
ATOM 923 C CA . ARG A 1 129 ? -17.499 -3.484 24.448 1.00 86.56 129 ARG A CA 1
ATOM 924 C C . ARG A 1 129 ? -18.974 -3.560 24.049 1.00 86.56 129 ARG A C 1
ATOM 926 O O . ARG A 1 129 ? -19.833 -3.370 24.905 1.00 86.56 129 ARG A O 1
ATOM 933 N N . ARG A 1 130 ? -19.277 -3.789 22.767 1.00 79.38 130 ARG A N 1
ATOM 934 C CA . ARG A 1 130 ? -20.660 -3.966 22.295 1.00 79.38 130 ARG A CA 1
ATOM 935 C C . ARG A 1 130 ? -21.211 -5.331 22.687 1.00 79.38 130 ARG A C 1
ATOM 937 O O . ARG A 1 130 ? -22.363 -5.397 23.094 1.00 79.38 130 ARG A O 1
ATOM 944 N N . THR A 1 131 ? -20.386 -6.374 22.639 1.00 72.31 131 THR A N 1
ATOM 945 C CA . THR A 1 131 ? -20.783 -7.720 23.073 1.00 72.31 131 THR A CA 1
ATOM 946 C C . THR A 1 131 ? -21.064 -7.770 24.577 1.00 72.31 131 THR A C 1
ATOM 948 O O . THR A 1 131 ? -22.086 -8.305 24.977 1.00 72.31 131 THR A O 1
ATOM 951 N N . GLY A 1 132 ? -20.235 -7.128 25.408 1.00 64.31 132 GLY A N 1
ATOM 952 C CA . GLY A 1 132 ? -20.426 -7.117 26.869 1.00 64.31 132 GLY A CA 1
ATOM 953 C C . GLY A 1 132 ? -21.587 -6.257 27.393 1.00 64.31 132 GLY A C 1
ATOM 954 O O . GLY A 1 132 ? -21.835 -6.261 28.590 1.00 64.31 132 GLY A O 1
ATOM 955 N N . LYS A 1 133 ? -22.278 -5.491 26.535 1.00 58.12 133 LYS A N 1
ATOM 956 C CA . LYS A 1 133 ? -23.518 -4.765 26.886 1.00 58.12 133 LYS A CA 1
ATOM 957 C C . LYS A 1 133 ? -24.793 -5.530 26.511 1.00 58.12 1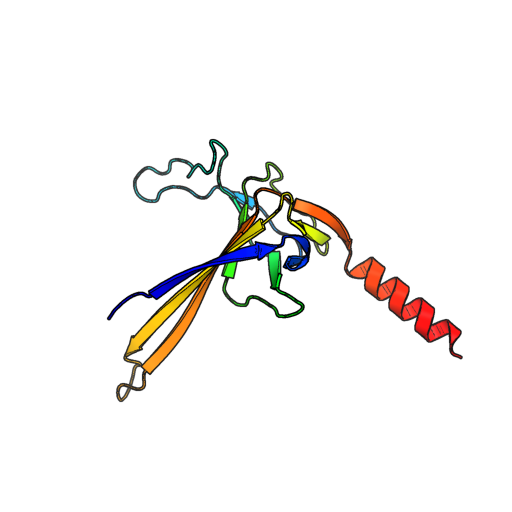33 LYS A C 1
ATOM 959 O O . LYS A 1 133 ? -25.883 -5.021 26.758 1.00 58.12 133 LYS A O 1
ATOM 964 N N . ALA A 1 134 ? -24.654 -6.670 25.836 1.00 57.94 134 ALA A N 1
ATOM 965 C CA . ALA A 1 134 ? -25.771 -7.505 25.404 1.00 57.94 134 ALA A CA 1
ATOM 966 C C . ALA A 1 134 ? -26.094 -8.644 26.394 1.00 57.94 134 ALA A C 1
ATOM 968 O O . ALA A 1 134 ? -27.024 -9.404 26.132 1.00 57.94 134 ALA A O 1
ATOM 969 N N . GLU A 1 135 ? -25.352 -8.738 27.504 1.00 46.53 135 GLU A N 1
ATOM 970 C CA . GLU A 1 135 ? -25.687 -9.510 28.714 1.00 46.53 135 GLU A CA 1
ATOM 971 C C . GLU A 1 135 ? -26.206 -8.571 29.809 1.00 46.53 135 GLU A C 1
ATOM 973 O O . GLU A 1 135 ? -27.136 -8.988 30.535 1.00 46.53 135 GLU A O 1
#